Protein AF-A0AAV2NBB9-F1 (afdb_monomer_lite)

pLDDT: mean 82.84, std 10.65, range [53.69, 96.06]

Secondary structure (DSSP, 8-state):
-EEEEEEEEETTEEEEEEEEEPTTSPPPEEPTHHHHHHT-----SS---HHHHHHHHHHH-TTTSSSSPPPP-SSPPP-PPPTTPPP---PPPPPPGGGHHHHHHHHHHHH-

Foldseek 3Di:
DDKDWDWDQAPNDTDTDIWADDPPPDDIDDDPVCCVRNVPDDPDDPPPPVVVPVVVVCVVCVVVVPPDDDDDPDDDDDDDDDDPDDDDDDDDDDDPPVCVVVVVVVVVVVVD

Sequence (112 aa):
MGETTVEIDYNKKKKYLSLIISEGGGCDILGRDWFEELGISVQGVFGIDGRNNSMKIYELFPTVFGGELGQFKGEPIKLELNKGTTPIFLKHRQVPFALKPAVEKELDQLVQ

Radius of gyration: 35.31 Å; chains: 1; bounding box: 70×27×91 Å

Organism: NCBI:txid488582

Structure (mmCIF, N/CA/C/O backbone):
data_AF-A0AAV2NBB9-F1
#
_entry.id   AF-A0AAV2NBB9-F1
#
loop_
_atom_site.group_PDB
_atom_site.id
_atom_site.type_symbol
_atom_site.label_atom_id
_atom_site.label_alt_id
_atom_site.label_comp_id
_atom_site.label_asym_id
_atom_site.label_entity_id
_atom_site.label_seq_id
_atom_site.pdbx_PDB_ins_code
_atom_site.Cartn_x
_atom_site.Cartn_y
_atom_site.Cartn_z
_atom_site.occupancy
_atom_site.B_iso_or_equiv
_atom_site.auth_seq_id
_atom_site.auth_comp_id
_atom_site.auth_asym_id
_atom_site.auth_atom_id
_atom_site.pdbx_PDB_model_num
ATOM 1 N N . MET A 1 1 ? 4.040 -4.520 -58.093 1.00 67.00 1 MET A N 1
ATOM 2 C CA . MET A 1 1 ? 4.989 -4.755 -56.965 1.00 67.00 1 MET A CA 1
ATOM 3 C C . MET A 1 1 ? 5.911 -5.909 -57.327 1.00 67.00 1 MET A C 1
ATOM 5 O O . MET A 1 1 ? 5.409 -6.918 -57.810 1.00 67.00 1 MET A O 1
ATOM 9 N N . GLY A 1 2 ? 7.222 -5.754 -57.147 1.00 82.31 2 GLY A N 1
ATOM 10 C CA . GLY A 1 2 ? 8.220 -6.783 -57.466 1.00 82.31 2 GLY A CA 1
ATOM 11 C C . GLY A 1 2 ? 9.157 -7.047 -56.292 1.00 82.31 2 GLY A C 1
ATOM 12 O O . GLY A 1 2 ? 9.264 -6.219 -55.395 1.00 82.31 2 GLY A O 1
ATOM 13 N N . GLU A 1 3 ? 9.828 -8.192 -56.299 1.00 86.38 3 GLU A N 1
ATOM 14 C CA . GLU A 1 3 ? 10.828 -8.565 -55.297 1.00 86.38 3 GLU A CA 1
ATOM 15 C C . GLU A 1 3 ? 12.164 -8.792 -56.002 1.00 86.38 3 GLU A C 1
ATOM 17 O O . GLU A 1 3 ? 12.217 -9.431 -57.055 1.00 86.38 3 GLU A O 1
ATOM 22 N N . THR A 1 4 ? 13.241 -8.248 -55.447 1.00 86.88 4 THR A N 1
ATOM 23 C CA . THR A 1 4 ? 14.594 -8.455 -55.963 1.00 86.88 4 THR A CA 1
ATOM 24 C C . THR A 1 4 ? 15.577 -8.622 -54.819 1.00 86.88 4 THR A C 1
ATOM 26 O O . THR A 1 4 ? 15.366 -8.104 -53.729 1.00 86.88 4 THR A O 1
ATOM 29 N N . THR A 1 5 ? 16.671 -9.337 -55.049 1.00 88.56 5 THR A N 1
ATOM 30 C CA . THR A 1 5 ? 17.736 -9.477 -54.056 1.00 88.56 5 THR A CA 1
ATOM 31 C C . THR A 1 5 ? 18.825 -8.449 -54.329 1.00 88.56 5 THR A C 1
ATOM 33 O O . THR A 1 5 ? 19.358 -8.389 -55.437 1.00 88.56 5 THR A O 1
ATOM 36 N N . VAL A 1 6 ? 19.173 -7.653 -53.319 1.00 87.19 6 VAL A N 1
ATOM 37 C CA . VAL A 1 6 ? 20.194 -6.602 -53.418 1.00 87.19 6 VAL A CA 1
ATOM 38 C C . VAL A 1 6 ? 21.343 -6.867 -52.457 1.00 87.19 6 VAL A C 1
ATOM 40 O O . VAL A 1 6 ? 21.135 -7.354 -51.346 1.00 87.19 6 VAL A O 1
ATOM 43 N N . GLU A 1 7 ? 22.561 -6.546 -52.889 1.00 88.44 7 GLU A N 1
ATOM 44 C CA . GLU A 1 7 ? 23.723 -6.515 -52.004 1.00 88.44 7 GLU A CA 1
ATOM 45 C C . GLU A 1 7 ? 23.678 -5.242 -51.156 1.00 88.44 7 GLU A C 1
ATOM 47 O O . GLU A 1 7 ? 23.546 -4.133 -51.676 1.00 88.44 7 GLU A O 1
ATOM 52 N N . ILE A 1 8 ? 23.794 -5.402 -49.843 1.00 84.81 8 ILE A N 1
ATOM 53 C CA . ILE A 1 8 ? 23.735 -4.312 -48.873 1.00 84.81 8 ILE A CA 1
ATOM 54 C C . ILE A 1 8 ? 25.041 -4.292 -48.106 1.00 84.81 8 ILE A C 1
ATOM 56 O O . ILE A 1 8 ? 25.473 -5.326 -47.595 1.00 84.81 8 ILE A O 1
ATOM 60 N N . ASP A 1 9 ? 25.633 -3.107 -47.993 1.00 86.38 9 ASP A N 1
ATOM 61 C CA . ASP A 1 9 ? 26.755 -2.828 -47.102 1.00 86.38 9 ASP A CA 1
ATOM 62 C C . ASP A 1 9 ? 26.265 -1.927 -45.967 1.00 86.38 9 ASP A C 1
ATOM 64 O O . 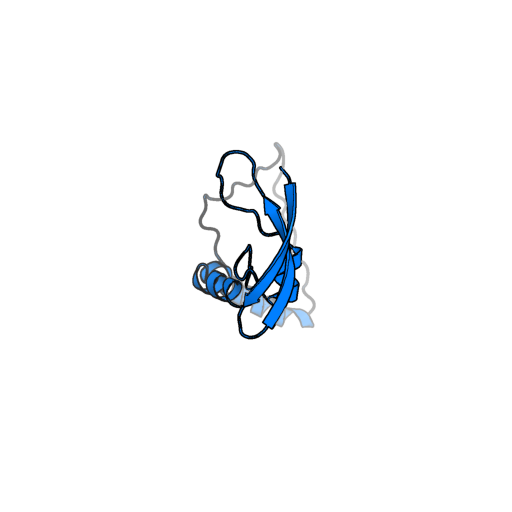ASP A 1 9 ? 25.945 -0.753 -46.170 1.00 86.38 9 ASP A O 1
ATOM 68 N N . TYR A 1 10 ? 26.153 -2.492 -44.767 1.00 81.44 10 TYR A N 1
ATOM 69 C CA . TYR A 1 10 ? 25.728 -1.756 -43.584 1.00 81.44 10 TYR A CA 1
ATOM 70 C C . TYR A 1 10 ? 26.519 -2.206 -42.360 1.00 81.44 10 TYR A C 1
ATOM 72 O O . TYR A 1 10 ? 26.631 -3.395 -42.067 1.00 81.44 10 TYR A O 1
ATOM 80 N N . ASN A 1 11 ? 27.076 -1.242 -41.621 1.00 78.75 11 ASN A N 1
ATOM 81 C CA . ASN A 1 11 ? 27.865 -1.485 -40.409 1.00 78.75 11 ASN A CA 1
ATOM 82 C C . ASN A 1 11 ? 28.967 -2.559 -40.593 1.00 78.75 11 ASN A C 1
ATOM 84 O O . ASN A 1 11 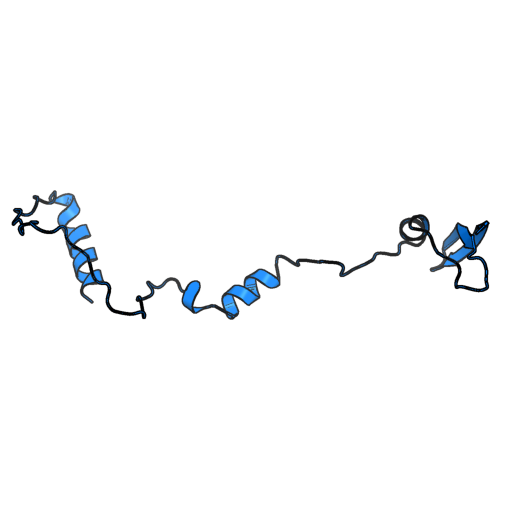? 29.153 -3.431 -39.744 1.00 78.75 11 ASN A O 1
ATOM 88 N N . LYS A 1 12 ? 29.685 -2.504 -41.728 1.00 81.19 12 LYS A N 1
ATOM 89 C CA . LYS A 1 12 ? 30.736 -3.459 -42.142 1.00 81.19 12 LYS A CA 1
ATOM 90 C C . LYS A 1 12 ? 30.246 -4.892 -42.397 1.00 81.19 12 LYS A C 1
ATOM 92 O O . LYS A 1 12 ? 31.066 -5.805 -42.494 1.00 81.19 12 LYS A O 1
ATOM 97 N N . LYS A 1 13 ? 28.935 -5.106 -42.508 1.00 79.06 13 LYS A N 1
ATOM 98 C CA . LYS A 1 13 ? 28.341 -6.372 -42.937 1.00 79.06 13 LYS A CA 1
ATOM 99 C C . LYS A 1 13 ? 27.890 -6.233 -44.384 1.00 79.06 13 LYS A C 1
ATOM 101 O O . LYS A 1 13 ? 27.121 -5.329 -44.700 1.00 79.06 13 LYS A O 1
ATOM 106 N N . LYS A 1 14 ? 28.352 -7.151 -45.233 1.00 84.62 14 LYS A N 1
ATOM 107 C CA . LYS A 1 14 ? 27.884 -7.293 -46.612 1.00 84.62 14 LYS A CA 1
ATOM 108 C C . LYS A 1 14 ? 26.964 -8.494 -46.714 1.00 84.62 14 LYS A C 1
ATOM 110 O O . LYS A 1 14 ? 27.389 -9.604 -46.388 1.00 84.62 14 LYS A O 1
ATOM 115 N N . LYS A 1 15 ? 25.714 -8.282 -47.123 1.00 83.44 15 LYS A N 1
ATOM 116 C CA . LYS A 1 15 ? 24.740 -9.368 -47.265 1.00 83.44 15 LYS A CA 1
ATOM 117 C C . LYS A 1 15 ? 23.751 -9.104 -48.392 1.00 83.44 15 LYS A C 1
ATOM 119 O O . LYS A 1 15 ? 23.431 -7.962 -48.690 1.00 83.44 15 LYS A O 1
ATOM 124 N N . TYR A 1 16 ? 23.279 -10.186 -48.997 1.00 87.75 16 TYR A N 1
ATOM 125 C CA . TYR A 1 16 ? 22.213 -10.176 -49.988 1.00 87.75 16 TYR A CA 1
ATOM 126 C C . TYR A 1 16 ? 20.872 -10.345 -49.273 1.00 87.75 16 TYR A C 1
ATOM 128 O O . TYR A 1 16 ? 20.668 -11.382 -48.639 1.00 87.75 16 TYR A O 1
ATOM 136 N N . LEU A 1 17 ? 19.988 -9.346 -49.342 1.00 86.88 17 LEU A N 1
ATOM 137 C CA . LEU A 1 17 ? 18.646 -9.403 -48.743 1.00 86.88 17 LEU A CA 1
ATOM 138 C C . LEU A 1 17 ? 17.571 -9.005 -49.754 1.00 86.88 17 LEU A C 1
ATOM 140 O O . LEU A 1 17 ? 17.859 -8.393 -50.786 1.00 86.88 17 LEU A O 1
ATOM 144 N N . SER A 1 18 ? 16.334 -9.393 -49.457 1.00 87.31 18 SER A N 1
ATOM 145 C CA . SER A 1 18 ? 15.193 -9.143 -50.328 1.00 87.31 18 SER A CA 1
ATOM 146 C C . SER A 1 18 ? 14.695 -7.702 -50.206 1.00 87.31 18 SER A C 1
ATOM 148 O O . SER A 1 18 ? 14.457 -7.209 -49.107 1.00 87.31 18 SER A O 1
ATOM 150 N N . LEU A 1 19 ? 14.528 -7.024 -51.336 1.00 86.81 19 LEU A N 1
ATOM 151 C CA . LEU A 1 19 ? 13.980 -5.682 -51.450 1.00 86.81 19 LEU A CA 1
ATOM 152 C C . LEU A 1 19 ? 12.670 -5.733 -52.234 1.00 86.81 19 LEU A C 1
ATOM 154 O O . LEU A 1 19 ? 12.625 -6.226 -53.366 1.00 86.81 19 LEU A O 1
ATOM 158 N N . ILE A 1 20 ? 11.610 -5.183 -51.645 1.00 86.62 20 ILE A N 1
ATOM 159 C CA . ILE A 1 20 ? 10.303 -5.100 -52.293 1.00 86.62 20 ILE A CA 1
ATOM 160 C C . ILE A 1 20 ? 10.197 -3.749 -53.001 1.00 86.62 20 ILE A C 1
ATOM 162 O O . ILE A 1 20 ? 10.167 -2.696 -52.363 1.00 86.62 20 ILE A O 1
ATOM 166 N N . ILE A 1 21 ? 10.097 -3.795 -54.327 1.00 84.12 21 ILE A N 1
ATOM 167 C CA . ILE A 1 21 ? 9.959 -2.628 -55.195 1.00 84.12 21 ILE A CA 1
ATOM 168 C C . ILE A 1 21 ? 8.477 -2.280 -55.321 1.00 84.12 21 ILE A C 1
ATOM 170 O O . ILE A 1 21 ? 7.656 -3.065 -55.830 1.00 84.12 21 ILE A O 1
ATOM 174 N N . SER A 1 22 ? 8.135 -1.078 -54.861 1.00 82.31 22 SER A N 1
ATOM 175 C CA . SER A 1 22 ? 6.788 -0.531 -54.992 1.00 82.31 22 SER A CA 1
ATOM 176 C C . SER A 1 22 ? 6.564 0.023 -56.403 1.00 82.31 22 SER A C 1
ATOM 178 O O . SER A 1 22 ? 7.466 0.548 -57.052 1.00 82.31 22 SER A O 1
ATOM 180 N N . GLU A 1 23 ? 5.352 -0.136 -56.925 1.00 77.56 23 GLU A N 1
ATOM 181 C CA . GLU A 1 23 ? 5.015 0.321 -58.273 1.00 77.56 23 GLU A CA 1
ATOM 182 C C . GLU A 1 23 ? 4.570 1.789 -58.217 1.00 77.56 23 GLU A C 1
ATOM 184 O O . GLU A 1 23 ? 3.754 2.146 -57.371 1.00 77.56 23 GLU A O 1
ATOM 189 N N . GLY A 1 24 ? 5.109 2.646 -59.092 1.00 76.19 24 GLY A N 1
ATOM 190 C CA . GLY A 1 24 ? 4.750 4.073 -59.142 1.00 76.19 24 GLY A CA 1
ATOM 191 C C . GLY A 1 24 ? 5.718 5.043 -58.451 1.00 76.19 24 GLY A C 1
ATOM 192 O O . GLY A 1 24 ? 5.332 6.176 -58.180 1.00 76.19 24 GLY A O 1
ATOM 193 N N . GLY A 1 25 ? 6.968 4.640 -58.187 1.00 70.38 25 GLY A N 1
ATOM 194 C CA . GLY A 1 25 ? 8.016 5.541 -57.678 1.00 70.38 25 GLY A CA 1
ATOM 195 C C . GLY A 1 25 ? 7.945 5.837 -56.176 1.00 70.38 25 GLY A C 1
ATOM 196 O O . GLY A 1 25 ? 8.554 6.801 -55.714 1.00 70.38 25 GLY A O 1
ATOM 197 N N . GLY A 1 26 ? 7.200 5.033 -55.414 1.00 72.62 26 GLY A N 1
ATOM 198 C CA . GLY A 1 26 ? 7.265 5.051 -53.954 1.00 72.62 26 GLY A CA 1
ATOM 199 C C . GLY A 1 26 ? 8.588 4.475 -53.441 1.00 72.62 26 GLY A C 1
ATOM 200 O O . GLY A 1 26 ? 9.274 3.748 -54.158 1.00 72.62 26 GLY A O 1
ATOM 201 N N . CYS A 1 27 ? 8.943 4.787 -52.193 1.00 78.69 27 CYS A N 1
ATOM 202 C CA . CYS A 1 27 ? 10.131 4.217 -51.556 1.00 78.69 27 CYS A CA 1
ATOM 203 C C . CYS A 1 27 ? 10.073 2.684 -51.545 1.00 78.69 27 CYS A C 1
ATOM 205 O O . CYS A 1 27 ? 9.026 2.099 -51.251 1.00 78.69 27 CYS A O 1
ATOM 207 N N . ASP A 1 28 ? 11.212 2.049 -51.813 1.00 81.81 28 ASP A N 1
ATOM 208 C CA . ASP A 1 28 ? 11.351 0.602 -51.689 1.00 81.81 28 ASP A CA 1
ATOM 209 C C . ASP A 1 28 ? 11.167 0.168 -50.231 1.00 81.81 28 ASP A C 1
ATOM 211 O O . ASP A 1 28 ? 11.541 0.874 -49.287 1.00 81.81 28 ASP A O 1
ATOM 215 N N . ILE A 1 29 ? 10.553 -0.997 -50.044 1.00 84.25 29 ILE A N 1
ATOM 216 C CA . ILE A 1 29 ? 10.157 -1.488 -48.728 1.00 84.25 29 ILE A CA 1
ATOM 217 C C . ILE A 1 29 ? 11.179 -2.517 -48.258 1.00 84.25 29 ILE A C 1
ATOM 219 O O . ILE A 1 29 ? 11.422 -3.529 -48.918 1.00 84.25 29 ILE A O 1
ATOM 223 N N . LEU A 1 30 ? 11.737 -2.261 -47.075 1.00 85.19 30 LEU A N 1
ATOM 224 C CA . LEU A 1 30 ? 12.614 -3.188 -46.370 1.00 85.19 30 LEU A CA 1
ATOM 225 C C . LEU A 1 30 ? 11.775 -4.168 -45.550 1.00 85.19 30 LEU A C 1
ATOM 227 O O . LEU A 1 30 ? 10.910 -3.760 -44.768 1.00 85.19 30 LEU A O 1
ATOM 231 N N . GLY A 1 31 ? 12.030 -5.460 -45.725 1.00 82.06 31 GLY A N 1
ATOM 232 C CA . GLY A 1 31 ? 11.364 -6.506 -44.961 1.00 82.06 31 GLY A CA 1
ATOM 233 C C . GLY A 1 31 ? 11.878 -6.625 -43.521 1.00 82.06 31 GLY A C 1
ATOM 234 O O . GLY A 1 31 ? 12.850 -5.993 -43.102 1.00 82.06 31 GLY A O 1
ATOM 235 N N . ARG A 1 32 ? 11.206 -7.468 -42.726 1.00 81.75 32 ARG A N 1
ATOM 236 C CA . ARG A 1 32 ? 11.609 -7.764 -41.335 1.00 81.75 32 ARG A CA 1
ATOM 237 C C . ARG A 1 32 ? 12.876 -8.617 -41.248 1.00 81.75 32 ARG A C 1
ATOM 239 O O . ARG A 1 32 ? 13.562 -8.570 -40.236 1.00 81.75 32 ARG A O 1
ATOM 246 N N . ASP A 1 33 ? 13.186 -9.365 -42.298 1.00 81.69 33 ASP A N 1
ATOM 247 C CA . ASP A 1 33 ? 14.422 -10.132 -42.482 1.00 81.69 33 ASP A CA 1
ATOM 248 C C . ASP A 1 33 ? 15.679 -9.250 -42.393 1.00 81.69 33 ASP A C 1
ATOM 250 O O . ASP A 1 33 ? 16.720 -9.694 -41.914 1.00 81.69 33 ASP A O 1
ATOM 254 N N . TRP A 1 34 ? 15.565 -7.961 -42.730 1.00 86.75 34 TRP A N 1
ATOM 255 C CA . TRP A 1 34 ? 16.664 -7.006 -42.587 1.00 86.75 34 TRP A CA 1
ATOM 256 C C . TRP A 1 34 ? 17.018 -6.710 -41.129 1.00 86.75 34 TRP A C 1
ATOM 258 O O . TRP A 1 34 ? 18.166 -6.375 -40.840 1.00 86.75 34 TRP A O 1
ATOM 268 N N . PHE A 1 35 ? 16.068 -6.836 -40.197 1.00 83.94 35 PHE A N 1
ATOM 269 C CA . PHE A 1 35 ? 16.294 -6.464 -38.800 1.00 83.94 35 PHE A CA 1
ATOM 270 C C . PHE A 1 35 ? 17.298 -7.389 -38.118 1.00 83.94 35 PHE A C 1
ATOM 272 O O . PHE A 1 35 ? 18.233 -6.913 -37.475 1.00 83.94 35 PHE A O 1
ATOM 279 N N . GLU A 1 36 ? 17.143 -8.699 -38.295 1.00 79.38 36 GLU A N 1
ATOM 280 C CA . GLU A 1 36 ? 18.048 -9.689 -37.708 1.00 79.38 36 GLU A CA 1
ATOM 281 C C . GLU A 1 36 ? 19.452 -9.581 -38.316 1.00 79.38 36 GLU A C 1
ATOM 283 O O . GLU A 1 36 ? 20.453 -9.477 -37.605 1.00 79.38 36 GLU A O 1
ATOM 288 N N . GLU A 1 37 ? 19.524 -9.509 -39.641 1.00 81.00 37 GLU A N 1
ATOM 289 C CA . GLU A 1 37 ? 20.780 -9.580 -40.382 1.00 81.00 37 GLU A CA 1
ATOM 290 C C . GLU A 1 37 ? 21.657 -8.340 -40.199 1.00 81.00 37 GLU A C 1
ATOM 292 O O . GLU A 1 37 ? 22.872 -8.418 -39.949 1.00 81.00 37 GLU A O 1
ATOM 297 N N . LEU A 1 38 ? 21.024 -7.169 -40.229 1.00 80.38 38 LEU A N 1
ATOM 298 C CA . LEU A 1 38 ? 21.698 -5.897 -40.002 1.00 80.38 38 LEU A CA 1
ATOM 299 C C . LEU A 1 38 ? 21.861 -5.587 -38.508 1.00 80.38 38 LEU A C 1
ATOM 301 O O . LEU A 1 38 ? 22.628 -4.693 -38.150 1.00 80.38 38 LEU A O 1
ATOM 305 N N . GLY A 1 39 ? 21.227 -6.366 -37.625 1.00 75.19 39 GLY A N 1
ATOM 306 C CA . GLY A 1 39 ? 21.231 -6.135 -36.180 1.00 75.19 39 GLY A CA 1
ATOM 307 C C . GLY A 1 39 ? 20.464 -4.872 -35.783 1.00 75.19 39 GLY A C 1
ATOM 308 O O . GLY A 1 39 ? 20.815 -4.218 -34.800 1.00 75.19 39 GLY A O 1
ATOM 309 N N . ILE A 1 40 ? 19.447 -4.499 -36.560 1.00 79.12 40 ILE A N 1
ATOM 310 C CA . ILE A 1 40 ? 18.571 -3.371 -36.252 1.00 79.12 40 ILE A CA 1
ATOM 311 C C . ILE A 1 40 ? 17.615 -3.837 -35.156 1.00 79.12 40 ILE A C 1
ATOM 313 O O . ILE A 1 40 ? 16.854 -4.784 -35.332 1.00 79.12 40 ILE A O 1
ATOM 317 N N . SER A 1 41 ? 17.640 -3.159 -34.012 1.00 74.38 41 SER A N 1
ATOM 318 C CA . SER A 1 41 ? 16.677 -3.383 -32.934 1.00 74.38 41 SER A CA 1
ATOM 319 C C . SER A 1 41 ? 15.777 -2.161 -32.802 1.00 74.38 41 SER A C 1
ATOM 321 O O . SER A 1 41 ? 16.260 -1.034 -32.699 1.00 74.38 41 SER A O 1
ATOM 323 N N . VAL A 1 42 ? 14.458 -2.370 -32.814 1.00 69.25 42 VAL A N 1
ATOM 324 C CA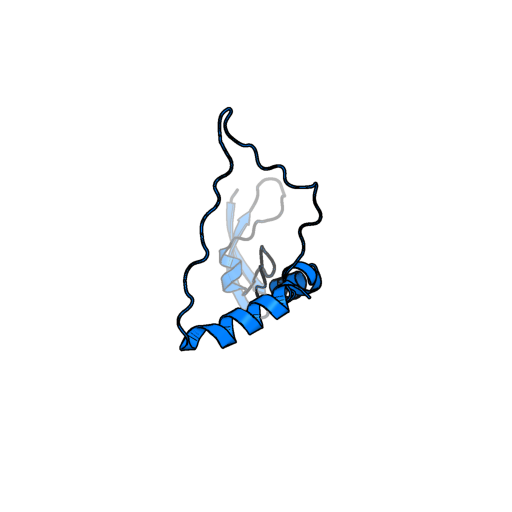 . VAL A 1 42 ? 13.504 -1.306 -32.478 1.00 69.25 42 VAL A CA 1
ATOM 325 C C . VAL A 1 42 ? 13.437 -1.217 -30.960 1.00 69.25 42 VAL A C 1
ATOM 327 O O . VAL A 1 42 ? 12.798 -2.041 -30.309 1.00 69.25 42 VAL A O 1
ATOM 330 N N . GLN A 1 43 ? 14.119 -0.234 -30.385 1.00 68.31 43 GLN A N 1
ATOM 331 C CA . GLN A 1 43 ? 14.045 0.047 -28.953 1.00 68.31 43 GLN A CA 1
ATOM 332 C C . GLN A 1 43 ? 12.947 1.088 -28.692 1.00 68.31 43 GLN A C 1
ATOM 334 O O . GLN A 1 43 ? 12.851 2.077 -29.413 1.00 68.31 43 GLN A O 1
ATOM 339 N N . GLY A 1 44 ? 12.110 0.871 -27.670 1.00 60.81 44 GLY A N 1
ATOM 340 C CA . GLY A 1 44 ? 11.125 1.863 -27.206 1.00 60.81 44 GLY A CA 1
ATOM 341 C C . GLY A 1 44 ? 9.663 1.648 -27.622 1.00 60.81 44 GLY A C 1
ATOM 342 O O . GLY A 1 44 ? 8.813 2.453 -27.248 1.00 60.81 44 GLY A O 1
ATOM 343 N N . VAL A 1 45 ? 9.318 0.565 -28.327 1.00 58.81 45 VAL A N 1
ATOM 344 C CA . VAL A 1 45 ? 7.906 0.229 -28.600 1.00 58.81 45 VAL A CA 1
ATOM 345 C C . VAL A 1 45 ? 7.318 -0.473 -27.373 1.00 58.81 45 VAL A C 1
ATOM 347 O O . VAL A 1 45 ? 7.659 -1.616 -27.090 1.00 58.81 45 VAL A O 1
ATOM 350 N N . PHE A 1 46 ? 6.477 0.239 -26.614 1.00 53.69 46 PHE A N 1
ATOM 351 C CA . PHE A 1 46 ? 5.814 -0.241 -25.387 1.00 53.69 46 PHE A CA 1
ATOM 352 C C . PHE A 1 46 ? 6.760 -0.847 -24.331 1.00 53.69 46 PHE A C 1
ATOM 354 O O . PHE A 1 46 ? 6.434 -1.830 -23.666 1.00 53.69 46 PHE A O 1
ATOM 361 N N . GLY A 1 47 ? 7.935 -0.242 -24.142 1.00 55.47 47 GLY A N 1
ATOM 362 C CA . GLY A 1 47 ? 8.845 -0.611 -23.061 1.00 55.47 47 GLY A CA 1
ATOM 363 C C . GLY A 1 47 ? 8.301 -0.161 -21.707 1.00 55.47 47 GLY A C 1
ATOM 364 O O . GLY A 1 47 ? 8.554 0.964 -21.282 1.00 55.47 47 GLY A O 1
ATOM 365 N N . ILE A 1 48 ? 7.558 -1.027 -21.017 1.00 58.59 48 ILE A N 1
ATOM 366 C CA . ILE A 1 48 ? 7.224 -0.817 -19.606 1.00 58.59 48 ILE A CA 1
ATOM 367 C C . ILE A 1 48 ? 8.479 -1.169 -18.804 1.00 58.59 48 ILE A C 1
ATOM 369 O O . ILE A 1 48 ? 8.695 -2.320 -18.428 1.00 58.59 48 ILE A O 1
ATOM 373 N N . ASP A 1 49 ? 9.350 -0.187 -18.583 1.00 60.31 49 ASP A N 1
ATOM 374 C CA . ASP A 1 49 ? 10.476 -0.336 -17.664 1.00 60.31 49 ASP A CA 1
ATOM 375 C C . ASP A 1 49 ? 9.923 -0.452 -16.232 1.00 60.31 49 ASP A C 1
ATOM 377 O O . ASP A 1 49 ? 9.662 0.538 -15.542 1.00 60.31 49 ASP A O 1
ATOM 381 N N . GLY A 1 50 ? 9.657 -1.691 -15.808 1.00 56.28 50 GLY A N 1
ATOM 382 C CA . GLY A 1 50 ? 9.011 -2.011 -14.532 1.00 56.28 50 GLY A CA 1
ATOM 383 C C . GLY A 1 50 ? 9.772 -1.511 -13.299 1.00 56.28 50 GLY A C 1
ATOM 384 O O . GLY A 1 50 ? 9.194 -1.431 -12.214 1.00 56.28 50 GLY A O 1
ATOM 385 N N . ARG A 1 51 ? 11.048 -1.129 -13.452 1.00 56.31 51 ARG A N 1
ATOM 386 C CA . ARG A 1 51 ? 11.868 -0.579 -12.363 1.00 56.31 51 ARG A CA 1
ATOM 387 C C . ARG A 1 51 ? 11.709 0.930 -12.204 1.00 56.31 51 ARG A C 1
ATOM 389 O O . ARG A 1 51 ? 11.643 1.401 -11.077 1.00 56.31 51 ARG A O 1
ATOM 396 N N . ASN A 1 52 ? 11.588 1.678 -13.300 1.00 57.78 52 ASN A N 1
ATOM 397 C CA . ASN A 1 52 ? 11.464 3.137 -13.235 1.00 57.78 52 ASN A CA 1
ATOM 398 C C . ASN A 1 52 ? 10.032 3.621 -12.989 1.00 57.78 52 ASN A C 1
ATOM 400 O O . ASN A 1 52 ? 9.840 4.712 -12.455 1.00 57.78 52 ASN A O 1
ATOM 404 N N . ASN A 1 53 ? 9.016 2.845 -13.379 1.00 61.91 53 ASN A N 1
ATOM 405 C CA . ASN A 1 53 ? 7.634 3.313 -13.265 1.00 61.91 53 ASN A CA 1
ATOM 406 C C . ASN A 1 53 ? 7.042 3.121 -11.860 1.00 61.91 53 ASN A C 1
ATOM 408 O O . ASN A 1 53 ? 6.238 3.932 -11.416 1.00 61.91 53 ASN A O 1
ATOM 412 N N . SER A 1 54 ? 7.460 2.078 -11.139 1.00 65.88 54 SER A N 1
ATOM 413 C CA . SER A 1 54 ? 6.975 1.801 -9.781 1.00 65.88 54 SER A CA 1
ATOM 414 C C . SER A 1 54 ? 7.432 2.869 -8.789 1.00 65.88 54 SER A C 1
ATOM 416 O O . SER A 1 54 ? 6.608 3.408 -8.057 1.00 65.88 54 SER A O 1
ATOM 418 N N . MET A 1 55 ? 8.711 3.255 -8.826 1.00 71.31 55 MET A N 1
ATOM 419 C CA . MET A 1 55 ? 9.268 4.293 -7.950 1.00 71.31 55 MET A CA 1
ATOM 420 C C . MET A 1 55 ? 8.559 5.645 -8.121 1.00 71.31 55 MET A C 1
ATOM 422 O O . MET A 1 55 ? 8.198 6.280 -7.135 1.00 71.31 55 MET A O 1
ATOM 426 N N . LYS A 1 56 ? 8.235 6.020 -9.364 1.00 77.69 56 LYS A N 1
ATOM 427 C CA . LYS A 1 56 ? 7.464 7.238 -9.661 1.00 77.69 56 LYS A CA 1
ATOM 428 C C . LYS A 1 56 ? 6.059 7.221 -9.061 1.00 77.69 56 LYS A C 1
ATOM 430 O O . LYS A 1 56 ? 5.566 8.260 -8.646 1.00 77.69 56 LYS A O 1
ATOM 435 N N . ILE A 1 57 ? 5.399 6.064 -8.998 1.00 81.19 57 ILE A N 1
ATOM 436 C CA . ILE A 1 57 ? 4.056 5.947 -8.406 1.00 81.19 57 ILE A CA 1
ATOM 437 C C . ILE A 1 57 ? 4.108 6.179 -6.890 1.00 81.19 57 ILE A C 1
ATOM 439 O O . ILE A 1 57 ? 3.228 6.854 -6.355 1.00 81.19 57 ILE A O 1
ATOM 443 N N . TYR A 1 58 ? 5.148 5.684 -6.212 1.00 81.50 58 TYR A N 1
ATOM 444 C CA . TYR A 1 58 ? 5.365 5.961 -4.788 1.00 81.50 58 TYR A CA 1
ATOM 445 C C . TYR A 1 58 ? 5.608 7.453 -4.522 1.00 81.50 58 TYR A C 1
ATOM 447 O O . TYR A 1 58 ? 5.068 7.991 -3.559 1.00 81.50 58 TYR A O 1
ATOM 455 N N . GLU A 1 59 ? 6.361 8.131 -5.394 1.00 82.94 59 GLU A N 1
ATOM 456 C CA . GLU A 1 59 ? 6.586 9.582 -5.307 1.00 82.94 59 GLU A CA 1
ATOM 457 C C . GLU A 1 59 ? 5.326 10.406 -5.607 1.00 82.94 59 GLU A C 1
ATOM 459 O O . GLU A 1 59 ? 5.111 11.450 -4.994 1.00 82.94 59 GLU A O 1
ATOM 464 N N . LEU A 1 60 ? 4.481 9.950 -6.537 1.00 86.25 60 LEU A N 1
ATOM 465 C CA . LEU A 1 60 ? 3.248 10.642 -6.925 1.00 86.25 60 LEU A CA 1
ATOM 466 C C . LEU A 1 60 ? 2.133 10.500 -5.883 1.00 86.25 60 LEU A C 1
ATOM 468 O O . LEU A 1 60 ? 1.329 11.417 -5.718 1.00 86.25 60 LEU A O 1
ATOM 472 N N . PHE A 1 61 ? 2.075 9.364 -5.184 1.00 84.12 61 PHE A N 1
ATOM 473 C CA . PHE A 1 61 ? 1.013 9.058 -4.221 1.00 84.12 61 PHE A CA 1
ATOM 474 C C . PHE A 1 61 ? 1.561 8.644 -2.848 1.00 84.12 61 PHE A C 1
ATOM 476 O O . PHE A 1 61 ? 1.189 7.587 -2.327 1.00 84.12 61 PHE A O 1
ATOM 483 N N . PRO A 1 62 ? 2.394 9.479 -2.202 1.00 84.00 62 PRO A N 1
ATOM 484 C CA . PRO A 1 62 ? 3.022 9.130 -0.930 1.00 84.00 62 PRO A CA 1
ATOM 485 C C . PRO A 1 62 ? 1.990 8.919 0.183 1.00 84.00 62 PRO A C 1
ATOM 487 O O . PRO A 1 62 ? 2.211 8.139 1.098 1.00 84.00 62 PRO A O 1
ATOM 490 N N . THR A 1 63 ? 0.829 9.570 0.088 1.00 82.12 63 THR A N 1
ATOM 491 C CA . THR A 1 63 ? -0.270 9.453 1.055 1.00 82.12 63 THR A CA 1
ATOM 492 C C . THR A 1 63 ? -1.017 8.123 0.985 1.00 82.12 63 THR A C 1
ATOM 494 O O . THR A 1 63 ? -1.617 7.726 1.976 1.00 82.12 63 THR A O 1
ATOM 497 N N . VAL A 1 64 ? -1.003 7.436 -0.162 1.00 83.38 64 VAL A N 1
ATOM 498 C CA . VAL A 1 64 ? -1.652 6.122 -0.327 1.00 83.38 64 VAL A CA 1
ATOM 499 C C . VAL A 1 64 ? -0.744 5.003 0.175 1.00 83.38 64 VAL A C 1
ATOM 501 O O . VAL A 1 64 ? -1.226 4.005 0.701 1.00 83.38 64 VAL A O 1
ATOM 504 N N . PHE A 1 65 ? 0.568 5.178 0.017 1.00 84.12 65 PHE A N 1
ATOM 505 C CA . PHE A 1 65 ? 1.584 4.196 0.400 1.00 84.12 65 PHE A CA 1
ATOM 506 C C . PHE A 1 65 ? 2.316 4.550 1.700 1.00 84.12 65 PHE A C 1
ATOM 508 O O . PHE A 1 65 ? 3.292 3.888 2.053 1.00 84.12 65 PHE A O 1
ATOM 515 N N . GLY A 1 66 ? 1.864 5.582 2.413 1.00 81.56 66 GLY A N 1
ATOM 516 C CA . GLY A 1 66 ? 2.330 5.873 3.761 1.00 81.56 66 GLY A CA 1
ATOM 517 C C . GLY A 1 66 ? 1.934 4.727 4.687 1.00 81.56 66 GLY A C 1
ATOM 518 O O . GLY A 1 66 ? 0.817 4.228 4.609 1.00 81.56 66 GLY A O 1
ATOM 519 N N . GLY A 1 67 ? 2.833 4.296 5.572 1.00 81.56 67 GLY A N 1
ATOM 520 C CA . GLY A 1 67 ? 2.559 3.224 6.543 1.00 81.56 67 GLY A CA 1
ATOM 521 C C . GLY A 1 67 ? 1.565 3.606 7.649 1.00 81.56 67 GLY A C 1
ATOM 522 O O . GLY A 1 67 ? 1.482 2.915 8.659 1.00 81.56 67 GLY A O 1
ATOM 523 N N . GLU A 1 68 ? 0.852 4.717 7.482 1.00 82.94 68 GLU A N 1
ATOM 524 C CA . GLU A 1 68 ? -0.082 5.284 8.444 1.00 82.94 68 GLU A CA 1
ATOM 525 C C . GLU A 1 68 ? -1.525 4.970 8.038 1.00 82.94 68 GLU A C 1
ATOM 527 O O . GLU A 1 68 ? -1.861 4.856 6.857 1.00 82.94 68 GLU A O 1
ATOM 532 N N . LEU A 1 69 ? -2.407 4.856 9.030 1.00 81.12 69 LEU A N 1
ATOM 533 C CA . LEU A 1 69 ? -3.840 4.718 8.792 1.00 81.12 69 LEU A CA 1
ATOM 534 C C . LEU A 1 69 ? -4.414 6.048 8.289 1.00 81.12 69 LEU A C 1
ATOM 536 O O . LEU A 1 69 ? -4.404 7.059 8.987 1.00 81.12 69 LEU A O 1
ATOM 540 N N . GLY A 1 70 ? -4.949 6.040 7.069 1.00 80.81 70 GLY A N 1
ATOM 541 C CA . GLY A 1 70 ? -5.676 7.180 6.522 1.00 80.81 70 GLY A CA 1
ATOM 542 C C . GLY A 1 70 ? -7.044 7.369 7.186 1.00 80.81 70 GLY A C 1
ATOM 543 O O . GLY A 1 70 ? -7.716 6.405 7.547 1.00 80.81 70 GLY A O 1
ATOM 544 N N . GLN A 1 71 ? -7.493 8.620 7.292 1.00 82.94 71 GLN A N 1
ATOM 545 C CA . GLN A 1 71 ? -8.857 8.949 7.715 1.00 82.94 71 GLN A CA 1
ATOM 546 C C . GLN A 1 71 ? -9.766 9.157 6.502 1.00 82.94 71 GLN A C 1
ATOM 548 O O . GLN A 1 71 ? -9.366 9.758 5.499 1.00 82.94 71 GLN A O 1
ATOM 553 N N . PHE A 1 72 ? -11.011 8.692 6.598 1.00 86.00 72 PHE A N 1
ATOM 554 C CA . PHE A 1 72 ? -12.024 8.964 5.585 1.00 86.00 72 PHE A CA 1
ATOM 555 C C . PHE A 1 72 ? -12.406 10.452 5.609 1.00 86.00 72 PHE A C 1
ATOM 557 O O . PHE A 1 72 ? -12.870 10.961 6.625 1.00 86.00 72 PHE A O 1
ATOM 564 N N . LYS A 1 73 ? -12.206 11.148 4.483 1.00 85.38 73 LYS A N 1
ATOM 565 C CA . LYS A 1 73 ? -12.450 12.598 4.335 1.00 85.38 73 LYS A CA 1
ATOM 566 C C . LYS A 1 73 ? -13.772 12.941 3.633 1.00 85.38 73 LYS A C 1
ATOM 568 O O . LYS A 1 73 ? -13.977 14.092 3.264 1.00 85.38 73 LYS A O 1
ATOM 573 N N . GLY A 1 74 ? -14.612 11.943 3.359 1.00 89.75 74 GLY A N 1
ATOM 574 C CA . GLY A 1 74 ? -15.895 12.144 2.687 1.00 89.75 74 GLY A CA 1
ATOM 575 C C . GLY A 1 74 ? -17.007 12.577 3.641 1.00 89.75 74 GLY A C 1
ATOM 576 O O . GLY A 1 74 ? -16.765 12.947 4.789 1.00 89.75 74 GLY A O 1
ATOM 577 N N . GLU A 1 75 ? -18.246 12.517 3.159 1.00 92.31 75 GLU A N 1
ATOM 578 C CA . GLU A 1 75 ? -19.420 12.879 3.955 1.00 92.31 75 GLU A CA 1
ATOM 579 C C . GLU A 1 75 ? -19.676 11.897 5.111 1.00 92.31 75 GLU A C 1
ATOM 581 O O . GLU A 1 75 ? -19.393 10.705 4.981 1.00 92.31 75 GLU A O 1
ATOM 586 N N . PRO A 1 76 ? -20.257 12.356 6.233 1.00 91.25 76 PRO A N 1
ATOM 587 C CA . PRO A 1 76 ? -20.612 11.483 7.343 1.00 91.25 76 PRO A CA 1
ATOM 588 C C . PRO A 1 76 ? -21.412 10.257 6.891 1.00 91.25 76 PRO A C 1
ATOM 590 O O . PRO A 1 76 ? -22.425 10.366 6.198 1.00 91.25 76 PRO A O 1
ATOM 593 N N . ILE A 1 77 ? -20.968 9.077 7.318 1.00 90.81 77 ILE A N 1
ATOM 594 C CA . ILE A 1 77 ? -21.616 7.819 6.955 1.00 90.81 77 ILE A CA 1
ATOM 595 C C . ILE A 1 77 ? -22.933 7.703 7.723 1.00 90.81 77 ILE A C 1
ATOM 597 O O . ILE A 1 77 ? -22.956 7.718 8.956 1.00 90.81 77 ILE A O 1
ATOM 601 N N . LYS A 1 78 ? -24.038 7.541 6.993 1.00 91.56 78 LYS A N 1
ATOM 602 C CA . LYS A 1 78 ? -25.350 7.245 7.568 1.00 91.56 78 LYS A CA 1
ATOM 603 C C . LYS A 1 78 ? -25.610 5.743 7.510 1.00 91.56 78 LYS A C 1
ATOM 605 O O . LYS A 1 78 ? -25.666 5.159 6.433 1.00 91.56 78 LYS A O 1
ATOM 610 N N . LEU A 1 79 ? -25.799 5.127 8.672 1.00 90.88 79 LEU A N 1
ATOM 611 C CA . LEU A 1 79 ? -26.222 3.732 8.776 1.00 90.88 79 LEU A CA 1
ATOM 612 C C . LEU A 1 79 ? -27.751 3.665 8.701 1.00 90.88 79 LEU A C 1
ATOM 614 O O . LEU A 1 79 ? -28.443 4.199 9.569 1.00 90.88 79 LEU A O 1
ATOM 618 N N . GLU A 1 80 ? -28.287 3.029 7.661 1.00 92.38 80 GLU A N 1
ATOM 619 C CA . GLU A 1 80 ? -29.729 2.820 7.526 1.00 92.38 80 GLU A CA 1
ATOM 620 C C . GLU A 1 80 ? -30.172 1.590 8.322 1.00 92.38 80 GLU A C 1
ATOM 622 O O . GLU A 1 80 ? -29.652 0.489 8.149 1.00 92.38 80 GLU A O 1
ATOM 627 N N . LEU A 1 81 ? -31.141 1.784 9.219 1.00 92.06 81 LEU A N 1
ATOM 628 C CA . LEU A 1 81 ? -31.718 0.722 10.039 1.00 92.06 81 LEU A CA 1
ATOM 629 C C . LEU A 1 81 ? -33.084 0.313 9.488 1.00 92.06 81 LEU A C 1
ATOM 631 O O . LEU A 1 81 ? -33.865 1.151 9.030 1.00 92.06 81 LEU A O 1
ATOM 635 N N . ASN A 1 82 ? -33.411 -0.974 9.604 1.00 92.50 82 ASN A N 1
ATOM 636 C CA . ASN A 1 82 ? -34.733 -1.474 9.240 1.00 92.50 82 ASN A CA 1
ATOM 637 C C . ASN A 1 82 ? -35.819 -0.838 10.121 1.00 92.50 82 ASN A C 1
ATOM 639 O O . ASN A 1 82 ? -35.654 -0.682 11.339 1.00 92.50 82 ASN A O 1
ATOM 643 N N . LYS A 1 83 ? -36.961 -0.504 9.508 1.00 86.81 83 LYS A N 1
ATOM 644 C CA . LYS A 1 83 ? -38.123 0.060 10.208 1.00 86.81 83 LYS A CA 1
ATOM 645 C C . LYS A 1 83 ? -38.639 -0.962 11.229 1.00 86.81 83 LYS A C 1
ATOM 647 O O . LYS A 1 83 ? -39.117 -2.022 10.843 1.00 86.81 83 LYS A O 1
ATOM 652 N N . GLY A 1 84 ? -38.516 -0.643 12.519 1.00 90.31 84 GLY A N 1
ATOM 653 C CA . GLY A 1 84 ? -38.918 -1.517 13.632 1.00 90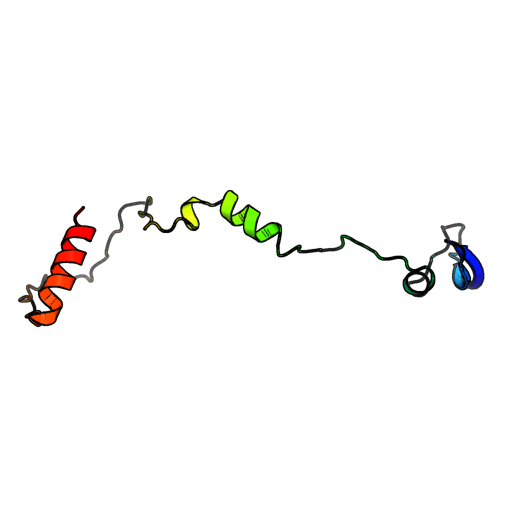.31 84 GLY A CA 1
ATOM 654 C C . GLY A 1 84 ? -37.765 -2.130 14.434 1.00 90.31 84 GLY A C 1
ATOM 655 O O . GLY A 1 84 ? -38.018 -2.881 15.371 1.00 90.31 84 GLY A O 1
ATOM 656 N N . THR A 1 85 ? -36.509 -1.812 14.108 1.00 90.12 85 THR A N 1
ATOM 657 C CA . THR A 1 85 ? -35.357 -2.297 14.886 1.00 90.12 85 THR A CA 1
ATOM 658 C C . THR A 1 85 ? -35.287 -1.596 16.245 1.00 90.12 85 THR A C 1
ATOM 660 O O . THR A 1 85 ? -35.313 -0.368 16.312 1.00 90.12 85 THR A O 1
ATOM 663 N N . THR A 1 86 ? -35.166 -2.364 17.328 1.00 92.69 86 THR A N 1
ATOM 664 C CA . THR A 1 86 ? -35.007 -1.839 18.692 1.00 92.69 86 THR A CA 1
ATOM 665 C C . THR A 1 86 ? -33.548 -1.918 19.143 1.00 92.69 86 THR A C 1
ATOM 667 O O . THR A 1 86 ? -32.913 -2.951 18.916 1.00 92.69 86 THR A O 1
ATOM 670 N N . PRO A 1 87 ? -33.009 -0.892 19.827 1.00 92.94 87 PRO A N 1
ATOM 671 C CA . PRO A 1 87 ? -31.690 -0.978 20.443 1.00 92.94 87 PRO A CA 1
ATOM 672 C C . PRO A 1 87 ? -31.613 -2.149 21.424 1.00 92.94 87 PRO A C 1
ATOM 674 O O . PRO A 1 87 ? -32.526 -2.361 22.223 1.00 92.94 87 PRO A O 1
ATOM 677 N N . ILE A 1 88 ? -30.508 -2.891 21.379 1.00 94.12 88 ILE A N 1
ATOM 678 C CA . ILE A 1 88 ? -30.224 -3.973 22.320 1.00 94.12 88 ILE A CA 1
ATOM 679 C C . ILE A 1 88 ? -29.032 -3.593 23.190 1.00 94.12 88 ILE A C 1
ATOM 681 O O . ILE A 1 88 ? -28.032 -3.069 22.703 1.00 94.12 88 ILE A O 1
ATOM 685 N N . PHE A 1 89 ? -29.128 -3.883 24.483 1.00 95.00 89 PHE A N 1
ATOM 686 C CA . PHE A 1 89 ? -28.006 -3.763 25.403 1.00 95.00 89 PHE A CA 1
ATOM 687 C C . PHE A 1 89 ? -27.445 -5.153 25.694 1.00 95.00 89 PHE A C 1
ATOM 689 O O . PHE A 1 89 ? -28.143 -6.017 26.227 1.00 95.00 89 PHE A O 1
ATOM 696 N N . LEU A 1 90 ? -26.179 -5.372 25.345 1.00 94.31 90 LEU A N 1
ATOM 697 C CA . LEU A 1 90 ? -25.471 -6.628 25.580 1.00 94.31 90 LEU A CA 1
ATOM 698 C C . LEU A 1 90 ? -24.389 -6.408 26.639 1.00 94.31 90 LEU A C 1
ATOM 700 O O . LEU A 1 90 ? -23.614 -5.457 26.557 1.00 94.31 90 LEU A O 1
ATOM 704 N N . LYS A 1 91 ? -24.312 -7.305 27.630 1.00 94.25 91 LYS A N 1
ATOM 705 C CA . LYS A 1 91 ? -23.209 -7.294 28.601 1.00 94.25 91 LYS A CA 1
ATOM 706 C C . LYS A 1 91 ? -21.887 -7.592 27.887 1.00 94.25 91 LYS A C 1
ATOM 708 O O . LYS A 1 91 ? -21.840 -8.448 27.002 1.00 94.25 91 LYS A O 1
ATOM 713 N N . HIS A 1 92 ? -20.818 -6.913 28.301 1.00 92.12 92 HIS A N 1
ATOM 714 C CA . HIS A 1 92 ? -19.474 -7.158 27.778 1.00 92.12 92 HIS A CA 1
ATOM 715 C C . HIS A 1 92 ? -19.051 -8.618 28.006 1.00 92.12 92 HIS A C 1
ATOM 717 O O . HIS A 1 92 ? -19.422 -9.243 29.005 1.00 92.12 92 HIS A O 1
ATOM 723 N N . ARG A 1 93 ? -18.253 -9.168 27.086 1.00 92.81 93 ARG A N 1
ATOM 724 C CA . ARG A 1 93 ? -17.647 -10.491 27.277 1.00 92.81 93 ARG A CA 1
ATOM 725 C C . ARG A 1 93 ? -16.407 -10.375 28.160 1.00 92.81 93 ARG A C 1
ATOM 727 O O . ARG A 1 93 ? -15.671 -9.397 28.073 1.00 92.81 93 ARG A O 1
ATOM 734 N N . GLN A 1 94 ? -16.175 -11.383 28.997 1.00 93.75 94 GLN A N 1
ATOM 735 C CA . GLN A 1 94 ? -14.964 -11.464 29.812 1.00 93.75 94 GLN A CA 1
ATOM 736 C C . GLN A 1 94 ? -13.753 -11.714 28.906 1.00 93.75 94 GLN A C 1
ATOM 738 O O . GLN A 1 94 ? -13.717 -12.705 28.177 1.00 93.75 94 GLN A O 1
ATOM 743 N N . VAL A 1 95 ? -12.770 -10.816 28.956 1.00 93.38 95 VAL A N 1
ATOM 744 C CA . VAL A 1 95 ? -11.503 -10.968 28.231 1.00 93.38 95 VAL A CA 1
ATOM 745 C C . VAL A 1 95 ? -10.576 -11.880 29.046 1.00 93.38 95 VAL A C 1
ATOM 747 O O . VAL A 1 95 ? -10.379 -11.617 30.240 1.00 93.38 95 VAL A O 1
ATOM 750 N N . PRO A 1 96 ? -9.994 -12.937 28.445 1.00 96.06 96 PRO A N 1
ATOM 751 C CA . PRO A 1 96 ? -9.006 -13.783 29.110 1.00 96.06 96 PRO A CA 1
ATOM 752 C C . PRO A 1 96 ? -7.868 -12.958 29.716 1.00 96.06 96 PRO A C 1
ATOM 754 O O . PRO A 1 96 ? -7.366 -12.039 29.075 1.00 96.06 96 PRO A O 1
ATOM 757 N N . PHE A 1 97 ? -7.428 -13.305 30.930 1.00 93.75 97 PHE A N 1
ATOM 758 C CA . PHE A 1 97 ? -6.428 -12.525 31.672 1.00 93.75 97 PHE A CA 1
ATOM 759 C C . PHE A 1 97 ? -5.145 -12.264 30.867 1.00 93.75 97 PHE A C 1
ATOM 761 O O . PHE A 1 97 ? -4.650 -11.144 30.859 1.00 93.75 97 PHE A O 1
ATOM 768 N N . ALA A 1 98 ? -4.672 -13.262 30.115 1.00 95.50 98 ALA A N 1
ATOM 769 C CA . ALA A 1 98 ? -3.489 -13.143 29.262 1.00 95.50 98 ALA A CA 1
ATOM 770 C C . ALA A 1 98 ? -3.637 -12.118 28.119 1.00 95.50 98 ALA A C 1
ATOM 772 O O . ALA A 1 98 ? -2.639 -11.572 27.662 1.00 95.50 98 ALA A O 1
ATOM 773 N N . LEU A 1 99 ? -4.863 -11.855 27.653 1.00 95.06 99 LEU A N 1
ATOM 774 C CA . LEU A 1 99 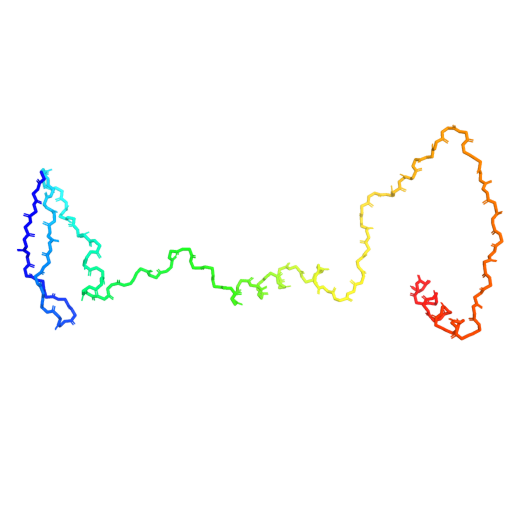? -5.136 -10.935 26.544 1.00 95.06 99 LEU A CA 1
ATOM 775 C C . LEU A 1 99 ? -5.439 -9.509 27.007 1.00 95.06 99 LEU A C 1
ATOM 777 O O . LEU A 1 99 ? -5.350 -8.593 26.196 1.00 95.06 99 LEU A O 1
ATOM 781 N N . LYS A 1 100 ? -5.768 -9.300 28.290 1.00 94.19 100 LYS A N 1
ATOM 782 C CA . LYS A 1 100 ? -6.110 -7.969 28.817 1.00 94.19 100 LYS A CA 1
ATOM 783 C C . LYS A 1 100 ? -5.046 -6.905 28.515 1.00 94.19 100 LYS A C 1
ATOM 785 O O . LYS A 1 100 ? -5.435 -5.888 27.953 1.00 94.19 100 LYS A O 1
ATOM 790 N N . PRO A 1 101 ? -3.736 -7.143 28.746 1.00 95.81 101 PRO A N 1
ATOM 791 C CA . PRO A 1 101 ? -2.724 -6.114 28.499 1.00 95.81 101 PRO A CA 1
ATOM 792 C C . PRO A 1 101 ? -2.606 -5.734 27.019 1.00 95.81 101 PRO A C 1
ATOM 794 O O . PRO A 1 101 ? -2.358 -4.580 26.687 1.00 95.81 101 PRO A O 1
ATOM 797 N N . ALA A 1 102 ? -2.784 -6.704 26.116 1.00 94.44 102 ALA A N 1
ATOM 798 C CA . ALA A 1 102 ? -2.734 -6.458 24.678 1.00 94.44 102 ALA A CA 1
ATOM 799 C C . ALA A 1 102 ? -3.958 -5.662 24.202 1.00 94.44 102 ALA A C 1
ATOM 801 O O . ALA A 1 102 ? -3.820 -4.752 23.393 1.00 94.44 102 ALA A O 1
ATOM 802 N N . VAL A 1 103 ? -5.140 -5.984 24.737 1.00 93.81 103 VAL A N 1
ATOM 803 C CA . VAL A 1 103 ? -6.388 -5.275 24.426 1.00 93.81 103 VAL A CA 1
ATOM 804 C C . VAL A 1 103 ? -6.366 -3.848 24.970 1.00 93.81 103 VAL A C 1
ATOM 806 O O . VAL A 1 103 ? -6.753 -2.936 24.252 1.00 93.81 103 VAL A O 1
ATOM 809 N N . GLU A 1 104 ? -5.898 -3.641 26.203 1.00 93.69 104 GLU A N 1
ATOM 810 C CA . GLU A 1 104 ? -5.761 -2.304 26.802 1.00 93.69 104 GLU A CA 1
ATOM 811 C C . GLU A 1 104 ? -4.795 -1.432 25.995 1.00 93.69 104 GLU A C 1
ATOM 813 O O . GLU A 1 104 ? -5.146 -0.316 25.629 1.00 93.69 104 GLU A O 1
ATOM 818 N N . LYS A 1 105 ? -3.633 -1.980 25.611 1.00 95.06 105 LYS A N 1
ATOM 819 C CA . LYS A 1 105 ? -2.660 -1.268 24.776 1.00 95.06 105 LYS A CA 1
ATOM 820 C C . LYS A 1 105 ? -3.249 -0.819 23.436 1.00 95.06 105 LYS A C 1
ATOM 822 O O . LYS A 1 105 ? -3.007 0.308 23.022 1.00 95.06 105 LYS A O 1
ATOM 827 N N . GLU A 1 106 ? -3.981 -1.694 22.750 1.00 92.88 106 GLU A N 1
ATOM 828 C CA . GLU A 1 106 ? -4.595 -1.356 21.461 1.00 92.88 106 GLU A CA 1
ATOM 829 C C . GLU A 1 106 ? -5.741 -0.345 21.630 1.00 92.88 106 GLU A C 1
ATOM 831 O O . GLU A 1 106 ? -5.887 0.570 20.825 1.00 92.88 106 GLU A O 1
ATOM 836 N N . LEU A 1 107 ? -6.537 -0.462 22.700 1.00 93.50 107 LEU A N 1
ATOM 837 C CA . LEU A 1 107 ? -7.586 0.510 23.018 1.00 93.50 107 LEU A CA 1
ATOM 838 C C . LEU A 1 107 ? -7.008 1.909 23.250 1.00 93.50 107 LEU A C 1
ATOM 840 O O . LEU A 1 107 ? -7.537 2.867 22.692 1.00 93.50 107 LEU A O 1
ATOM 844 N N . ASP A 1 108 ? -5.917 2.024 24.010 1.00 94.94 108 ASP A N 1
ATOM 845 C CA . ASP A 1 108 ? -5.243 3.306 24.241 1.00 94.94 108 ASP A CA 1
ATOM 846 C C . ASP A 1 108 ? -4.713 3.916 22.931 1.00 94.94 108 ASP A C 1
ATOM 848 O O . ASP A 1 108 ? -4.790 5.129 22.741 1.00 94.94 108 ASP A O 1
ATOM 852 N N . GLN A 1 109 ? -4.239 3.083 21.996 1.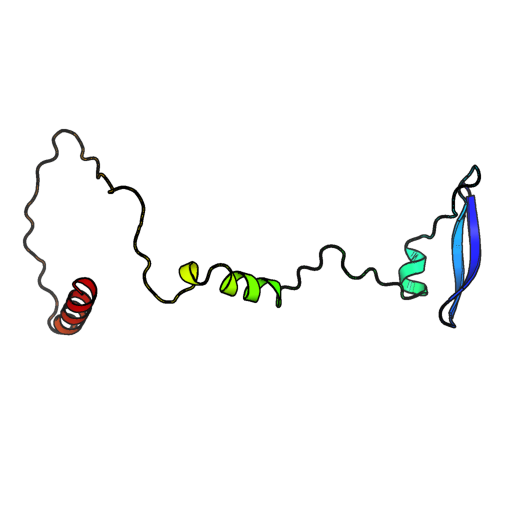00 90.62 109 GLN A N 1
ATOM 853 C CA . GLN A 1 109 ? -3.773 3.526 20.676 1.00 90.62 109 GLN A CA 1
ATOM 854 C C . GLN A 1 109 ? -4.898 4.043 19.773 1.00 90.62 109 GLN A C 1
ATOM 856 O O . GLN A 1 109 ? -4.663 4.962 18.998 1.00 90.62 109 GLN A O 1
ATOM 861 N N . LEU A 1 110 ? -6.100 3.463 19.849 1.00 87.75 110 LEU A N 1
ATOM 862 C CA . LEU A 1 110 ? -7.247 3.870 19.024 1.00 87.75 110 LEU A CA 1
ATOM 863 C C . LEU A 1 110 ? -7.965 5.124 19.546 1.00 87.75 110 LEU A C 1
ATOM 865 O O . LEU A 1 110 ? -8.733 5.736 18.805 1.00 87.75 110 LEU A O 1
ATOM 869 N N . VAL A 1 111 ? -7.793 5.450 20.831 1.00 83.88 111 VAL A N 1
ATOM 870 C CA . VAL A 1 111 ? -8.417 6.621 21.472 1.00 83.88 111 VAL A CA 1
ATOM 871 C C . VAL A 1 111 ? -7.563 7.886 21.314 1.00 83.88 111 VAL A C 1
ATOM 873 O O . VAL A 1 111 ? -8.114 8.987 21.374 1.00 83.88 111 VAL A O 1
ATOM 876 N N . GLN A 1 112 ? -6.248 7.736 21.127 1.00 56.44 112 GLN A N 1
ATOM 877 C CA . GLN A 1 112 ? -5.331 8.828 20.774 1.00 56.44 112 GLN A CA 1
ATOM 878 C C . GLN A 1 112 ? -5.539 9.319 19.338 1.00 56.44 112 GLN A C 1
ATOM 880 O O . GLN A 1 112 ? -5.428 10.553 19.150 1.00 56.44 112 GLN A O 1
#